Protein AF-Q69HN1-F1 (afdb_monomer)

Structure (mmCIF, N/CA/C/O backbone):
data_AF-Q69HN1-F1
#
_entry.id   AF-Q69HN1-F1
#
loop_
_atom_site.group_PDB
_atom_site.id
_atom_site.type_symbol
_atom_site.label_atom_id
_atom_site.label_alt_id
_atom_site.label_comp_id
_atom_site.label_asym_id
_atom_site.label_entity_id
_atom_site.label_seq_id
_atom_site.pdbx_PDB_ins_code
_atom_site.Cartn_x
_atom_site.Cartn_y
_atom_site.Cartn_z
_atom_site.occupancy
_atom_site.B_iso_or_equiv
_atom_site.auth_seq_id
_atom_site.auth_comp_id
_atom_site.auth_asym_id
_atom_site.auth_atom_id
_atom_site.pdbx_PDB_model_num
ATOM 1 N N . PRO A 1 1 ? 21.095 -11.579 4.981 1.00 52.50 1 PRO A N 1
ATOM 2 C CA . PRO A 1 1 ? 20.090 -11.473 3.895 1.00 52.50 1 PRO A CA 1
ATOM 3 C C . PRO A 1 1 ? 20.509 -12.310 2.676 1.00 52.50 1 PRO A C 1
ATOM 5 O O . PRO A 1 1 ? 21.642 -12.151 2.226 1.00 52.50 1 PRO A O 1
ATOM 8 N N . PRO A 1 2 ? 19.661 -13.222 2.168 1.00 49.06 2 PRO A N 1
ATOM 9 C CA . PRO A 1 2 ? 19.970 -13.913 0.920 1.00 49.06 2 PRO A CA 1
ATOM 10 C C . PRO A 1 2 ? 20.096 -12.879 -0.215 1.00 49.06 2 PRO A C 1
ATOM 12 O O . PRO A 1 2 ? 19.398 -11.859 -0.174 1.00 49.06 2 PRO A O 1
ATOM 15 N N . PRO A 1 3 ? 20.990 -13.086 -1.197 1.00 56.66 3 PRO A N 1
ATOM 16 C CA . PRO A 1 3 ? 21.122 -12.165 -2.315 1.00 56.66 3 PRO A CA 1
ATOM 17 C C . PRO A 1 3 ? 19.802 -12.136 -3.091 1.00 56.66 3 PRO A C 1
ATOM 19 O O . PRO A 1 3 ? 19.253 -13.180 -3.441 1.00 56.66 3 PRO A O 1
ATOM 22 N N . ALA A 1 4 ? 19.268 -10.934 -3.313 1.00 71.38 4 ALA A N 1
ATOM 23 C CA . ALA A 1 4 ? 18.076 -10.750 -4.127 1.00 71.38 4 ALA A CA 1
ATOM 24 C C . ALA A 1 4 ? 18.321 -11.333 -5.529 1.00 71.38 4 ALA A C 1
ATOM 26 O O . ALA A 1 4 ? 19.383 -11.119 -6.114 1.00 71.38 4 ALA A O 1
ATOM 27 N N . GLN A 1 5 ? 17.353 -12.085 -6.059 1.00 75.25 5 GLN A N 1
ATOM 28 C CA . GLN A 1 5 ? 17.421 -12.616 -7.418 1.00 75.25 5 GLN A CA 1
ATOM 29 C C . GLN A 1 5 ? 17.526 -11.452 -8.414 1.00 75.25 5 GLN A C 1
ATOM 31 O O . GLN A 1 5 ? 16.700 -10.540 -8.392 1.00 75.25 5 GLN A O 1
ATOM 36 N N . MET A 1 6 ? 18.542 -11.479 -9.278 1.00 81.94 6 MET A N 1
ATOM 37 C CA . MET A 1 6 ? 18.789 -10.444 -10.284 1.00 81.94 6 MET A CA 1
ATOM 38 C C . MET A 1 6 ? 18.488 -10.984 -11.677 1.00 81.94 6 MET A C 1
ATOM 40 O O . MET A 1 6 ? 18.857 -12.110 -12.005 1.00 81.94 6 MET A O 1
ATOM 44 N N . ILE A 1 7 ? 17.827 -10.171 -12.497 1.00 86.88 7 ILE A N 1
ATOM 45 C CA . ILE A 1 7 ? 17.487 -10.509 -13.879 1.00 86.88 7 ILE A CA 1
ATOM 46 C C . ILE A 1 7 ? 18.310 -9.617 -14.803 1.00 86.88 7 ILE A C 1
ATOM 48 O O . ILE A 1 7 ? 18.290 -8.396 -14.664 1.00 86.88 7 ILE A O 1
ATOM 52 N N . PHE A 1 8 ? 19.017 -10.228 -15.748 1.00 88.94 8 PHE A N 1
ATOM 53 C CA . PHE A 1 8 ? 19.802 -9.547 -16.774 1.00 88.94 8 PHE A CA 1
ATOM 54 C C . PHE A 1 8 ? 19.280 -9.942 -18.154 1.00 88.94 8 PHE A C 1
ATOM 56 O O . PHE A 1 8 ? 18.833 -11.070 -18.360 1.00 88.94 8 PHE A O 1
ATOM 63 N N . VAL A 1 9 ? 19.329 -9.005 -19.096 1.00 89.12 9 VAL A N 1
ATOM 64 C CA . VAL A 1 9 ? 19.029 -9.248 -20.508 1.00 89.12 9 VAL A CA 1
ATOM 65 C C . VAL A 1 9 ? 20.346 -9.320 -21.255 1.00 89.12 9 VAL A C 1
ATOM 67 O O . VAL A 1 9 ? 21.122 -8.368 -21.230 1.00 89.12 9 VAL A O 1
ATOM 70 N N . HIS A 1 10 ? 20.584 -10.440 -21.924 1.00 85.25 10 HIS A N 1
ATOM 71 C CA . HIS A 1 10 ? 21.767 -10.651 -22.745 1.00 85.25 10 HIS A CA 1
ATOM 72 C C . HIS A 1 10 ? 21.371 -10.622 -24.217 1.00 85.25 10 HIS A C 1
ATOM 74 O O . HIS A 1 10 ? 20.459 -11.336 -24.634 1.00 85.25 10 HIS A O 1
ATOM 80 N N . CYS A 1 11 ? 22.071 -9.812 -24.999 1.00 84.19 11 CYS A N 1
ATOM 81 C CA . CYS A 1 11 ? 21.908 -9.727 -26.441 1.00 84.19 11 CYS A CA 1
ATOM 82 C C . CYS A 1 11 ? 23.219 -10.124 -27.112 1.00 84.19 11 CYS A C 1
ATOM 84 O O . CYS A 1 11 ? 24.268 -9.563 -26.805 1.00 84.19 11 CYS A O 1
ATOM 86 N N . MET A 1 12 ? 23.148 -11.055 -28.060 1.00 81.88 12 MET A N 1
ATOM 87 C CA . MET A 1 12 ? 24.258 -11.332 -28.968 1.00 81.88 12 MET A CA 1
ATOM 88 C C . MET A 1 12 ? 24.228 -10.310 -30.100 1.00 81.88 12 MET A C 1
ATOM 90 O O . MET A 1 12 ? 23.224 -10.193 -30.806 1.00 81.88 12 MET A O 1
ATOM 94 N N . VAL A 1 13 ? 25.313 -9.562 -30.269 1.00 76.50 13 VAL A N 1
ATOM 95 C CA . VAL A 1 13 ? 25.453 -8.572 -31.338 1.00 76.50 13 VAL A CA 1
ATOM 96 C C . VAL A 1 13 ? 26.553 -8.986 -32.305 1.00 76.50 13 VAL A C 1
ATOM 98 O O . VAL A 1 13 ? 27.587 -9.517 -31.906 1.00 76.50 13 VAL A O 1
ATOM 101 N N . LYS A 1 14 ? 26.323 -8.726 -33.595 1.00 74.25 14 LYS A N 1
ATOM 102 C CA . LYS A 1 14 ? 27.364 -8.796 -34.624 1.00 74.25 14 LYS A CA 1
ATOM 103 C C . LYS A 1 14 ? 28.005 -7.423 -34.749 1.00 74.25 14 LYS A C 1
ATOM 105 O O . LYS A 1 14 ? 27.304 -6.449 -35.034 1.00 74.25 14 LYS A O 1
ATOM 110 N N . ILE A 1 15 ? 29.313 -7.346 -34.542 1.00 73.44 15 ILE A N 1
ATOM 111 C CA . ILE A 1 15 ? 30.069 -6.097 -34.640 1.00 73.44 15 ILE A CA 1
ATOM 112 C C . ILE A 1 15 ? 30.759 -6.057 -35.997 1.00 73.44 15 ILE A C 1
ATOM 114 O O . ILE A 1 15 ? 31.467 -6.986 -36.368 1.00 73.44 15 ILE A O 1
ATOM 118 N N . CYS A 1 16 ? 30.548 -4.973 -36.743 1.00 73.19 16 CYS A N 1
ATOM 119 C CA . CYS A 1 16 ? 31.272 -4.733 -37.985 1.00 73.19 16 CYS A CA 1
ATOM 120 C C . CYS A 1 16 ? 32.370 -3.702 -37.737 1.00 73.19 16 CYS A C 1
ATOM 122 O O . CYS A 1 16 ? 32.073 -2.544 -37.439 1.00 73.19 16 CYS A O 1
ATOM 124 N N . ASN A 1 17 ? 33.631 -4.119 -37.841 1.00 74.38 17 ASN A N 1
ATOM 125 C CA . ASN A 1 17 ? 34.776 -3.248 -37.612 1.00 74.38 17 ASN A CA 1
ATOM 126 C C . ASN A 1 17 ? 35.264 -2.624 -38.929 1.00 74.38 17 ASN A C 1
ATOM 128 O O . ASN A 1 17 ? 35.903 -3.285 -39.747 1.00 74.38 17 ASN A O 1
ATOM 132 N N . THR A 1 18 ? 34.999 -1.329 -39.114 1.00 75.88 18 THR A N 1
ATOM 133 C CA . THR A 1 18 ? 35.376 -0.577 -40.324 1.00 75.88 18 THR A CA 1
ATOM 134 C C . THR A 1 18 ? 36.876 -0.294 -40.436 1.00 75.88 18 THR A C 1
ATOM 136 O O . THR A 1 18 ? 37.324 0.213 -41.462 1.00 75.88 18 THR A O 1
ATOM 139 N N . LEU A 1 19 ? 37.655 -0.577 -39.388 1.00 77.44 19 LEU A N 1
ATOM 140 C CA . LEU A 1 19 ? 39.102 -0.352 -39.362 1.00 77.44 19 LEU A CA 1
ATOM 141 C C . LEU A 1 19 ? 39.892 -1.532 -39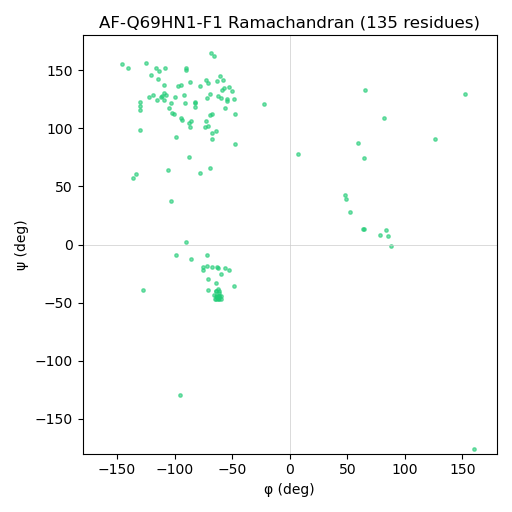.952 1.00 77.44 19 LEU A C 1
ATOM 143 O O . LEU A 1 19 ? 41.083 -1.392 -40.215 1.00 77.44 19 LEU A O 1
ATOM 147 N N . VAL A 1 20 ? 39.248 -2.685 -40.171 1.00 75.88 20 VAL A N 1
ATOM 148 C CA . VAL A 1 20 ? 39.891 -3.878 -40.742 1.00 75.88 20 VAL A CA 1
ATOM 149 C C . VAL A 1 20 ? 39.936 -3.763 -42.274 1.00 75.88 20 VAL A C 1
ATOM 151 O O . VAL A 1 20 ? 38.879 -3.612 -42.889 1.00 75.88 20 VAL A O 1
ATOM 154 N N . PRO A 1 21 ? 41.109 -3.835 -42.930 1.00 72.25 21 PRO A N 1
ATOM 155 C CA . PRO A 1 21 ? 41.201 -3.788 -44.391 1.00 72.25 21 PRO A CA 1
ATOM 156 C C . PRO A 1 21 ? 40.410 -4.930 -45.044 1.00 72.25 21 PRO A C 1
ATOM 158 O O . PRO A 1 21 ? 40.534 -6.079 -44.631 1.00 72.25 21 PRO A O 1
ATOM 161 N N . GLY A 1 22 ? 39.600 -4.622 -46.062 1.00 68.62 22 GLY A N 1
ATOM 162 C CA . GLY A 1 22 ? 38.731 -5.607 -46.725 1.00 68.62 22 GLY A CA 1
ATOM 163 C C . GLY A 1 22 ? 37.375 -5.835 -46.046 1.00 68.62 22 GLY A C 1
ATOM 164 O O . GLY A 1 22 ? 36.634 -6.721 -46.464 1.00 68.62 22 GLY A O 1
ATOM 165 N N . ASN A 1 23 ? 37.016 -5.044 -45.026 1.00 69.56 23 ASN A N 1
ATOM 166 C CA . ASN A 1 23 ? 35.678 -5.113 -44.445 1.00 69.56 23 ASN A CA 1
ATOM 167 C C . ASN A 1 23 ? 34.601 -4.710 -45.469 1.00 69.56 23 ASN A C 1
ATOM 169 O O . ASN A 1 23 ? 34.767 -3.763 -46.234 1.00 69.56 23 ASN A O 1
ATOM 173 N N . ASN A 1 24 ? 33.472 -5.415 -45.445 1.00 69.88 24 ASN A N 1
ATOM 174 C CA . ASN A 1 24 ? 32.289 -5.082 -46.239 1.00 69.88 24 ASN A CA 1
ATOM 175 C C . ASN A 1 24 ? 31.213 -4.424 -45.358 1.00 69.88 24 ASN A C 1
ATOM 177 O O . ASN A 1 24 ? 30.020 -4.713 -45.466 1.00 69.88 24 ASN A O 1
ATOM 181 N N . CYS A 1 25 ? 31.640 -3.592 -44.403 1.00 71.56 25 CYS A N 1
ATOM 182 C CA . CYS A 1 25 ? 30.723 -2.942 -43.481 1.00 71.56 25 CYS A CA 1
ATOM 183 C C . CYS A 1 25 ? 29.855 -1.932 -44.232 1.00 71.56 25 CYS A C 1
ATOM 185 O O . CYS A 1 25 ? 30.323 -0.884 -44.674 1.00 71.56 25 CYS A O 1
ATOM 187 N N . THR A 1 26 ? 28.556 -2.206 -44.336 1.00 68.88 26 THR A N 1
ATOM 188 C CA . THR A 1 26 ? 27.606 -1.232 -44.871 1.00 68.88 26 THR A CA 1
ATOM 189 C C . THR A 1 26 ? 27.396 -0.131 -43.827 1.00 68.88 26 THR A C 1
ATOM 191 O O . THR A 1 26 ? 26.725 -0.353 -42.818 1.00 68.88 26 THR A O 1
ATOM 194 N N . THR A 1 27 ? 27.957 1.060 -44.056 1.00 58.41 27 THR A N 1
ATOM 195 C CA . THR A 1 27 ? 27.870 2.238 -43.159 1.00 58.41 27 THR A CA 1
ATOM 196 C C . THR A 1 27 ? 26.434 2.663 -42.846 1.00 58.41 27 THR A C 1
ATOM 198 O O . THR A 1 27 ? 26.162 3.279 -41.818 1.00 58.41 27 THR A O 1
ATOM 201 N N . ASN A 1 28 ? 25.487 2.255 -43.688 1.00 52.66 28 ASN A N 1
ATOM 202 C CA . ASN A 1 28 ? 24.065 2.397 -43.447 1.00 52.66 28 ASN A CA 1
ATOM 203 C C . ASN A 1 28 ? 23.536 1.194 -42.669 1.00 52.66 28 ASN A C 1
ATOM 205 O O . ASN A 1 28 ? 22.796 0.357 -43.188 1.00 52.66 28 ASN A O 1
ATOM 209 N N . ALA A 1 29 ? 23.836 1.155 -41.373 1.00 52.06 29 ALA A N 1
ATOM 210 C CA . ALA A 1 29 ? 22.992 0.442 -40.432 1.00 52.06 29 ALA A CA 1
ATOM 211 C C . ALA A 1 29 ? 21.661 1.209 -40.304 1.00 52.06 29 ALA A C 1
ATOM 213 O O . ALA A 1 29 ? 21.311 1.710 -39.238 1.00 52.06 29 ALA A O 1
ATOM 214 N N . THR A 1 30 ? 20.864 1.279 -41.373 1.00 44.62 30 THR A N 1
ATOM 215 C CA . THR A 1 30 ? 19.510 1.836 -41.340 1.00 44.62 30 THR A CA 1
ATOM 216 C C . THR A 1 30 ? 18.681 0.893 -40.504 1.00 44.62 30 THR A C 1
ATOM 218 O O . THR A 1 30 ? 18.313 -0.176 -40.989 1.00 44.62 30 THR A O 1
ATOM 221 N N . ALA A 1 31 ? 18.514 1.182 -39.201 1.00 50.56 31 ALA A N 1
ATOM 222 C CA . ALA A 1 31 ? 17.604 0.424 -38.340 1.00 50.56 31 ALA A CA 1
ATOM 223 C C . ALA A 1 31 ? 16.327 0.354 -39.140 1.00 50.56 31 ALA A C 1
ATOM 225 O O . ALA A 1 31 ? 15.913 1.380 -39.699 1.00 50.56 31 ALA A O 1
ATOM 226 N N . PRO A 1 32 ? 15.824 -0.854 -39.373 1.00 45.69 32 PRO A N 1
ATOM 227 C CA . PRO A 1 32 ? 14.791 -0.920 -40.355 1.00 45.69 32 PRO A CA 1
ATOM 228 C C . PRO A 1 32 ? 13.652 -0.034 -39.955 1.00 45.69 32 PRO A C 1
ATOM 230 O O . PRO A 1 32 ? 13.286 0.042 -38.800 1.00 45.69 32 PRO A O 1
ATOM 233 N N . SER A 1 33 ? 13.097 0.605 -40.948 1.00 52.81 33 SER A N 1
ATOM 234 C CA . SER A 1 33 ? 11.967 1.490 -40.875 1.00 52.81 33 SER A CA 1
ATOM 235 C C . SER A 1 33 ? 11.025 0.987 -41.968 1.00 52.81 33 SER A C 1
ATOM 237 O O . SER A 1 33 ? 11.367 1.181 -43.115 1.00 52.81 33 SER A O 1
ATOM 239 N N . GLY A 1 34 ? 9.963 0.192 -41.770 1.00 53.69 34 GLY A N 1
ATOM 240 C CA . GLY A 1 34 ? 8.769 0.518 -40.971 1.00 53.69 34 GLY A CA 1
ATOM 241 C C . GLY A 1 34 ? 8.243 -0.531 -39.969 1.00 53.69 34 GLY A C 1
ATOM 242 O O . GLY A 1 34 ? 7.131 -1.011 -40.094 1.00 53.69 34 GLY A O 1
ATOM 243 N N . ARG A 1 35 ? 9.000 -0.949 -38.976 1.00 55.16 35 ARG A N 1
ATOM 244 C CA . ARG A 1 35 ? 10.429 -0.774 -38.878 1.00 55.16 35 ARG A CA 1
ATOM 245 C C . ARG A 1 35 ? 11.047 -2.168 -39.164 1.00 55.16 35 ARG A C 1
ATOM 247 O O . ARG A 1 35 ? 11.581 -2.815 -38.293 1.00 55.16 35 ARG A O 1
ATOM 254 N N . LYS A 1 36 ? 10.862 -2.690 -40.402 1.00 53.50 36 LYS A N 1
ATOM 255 C CA . LYS A 1 36 ? 11.163 -4.074 -40.910 1.00 53.50 36 LYS A CA 1
ATOM 256 C C . LYS A 1 36 ? 12.622 -4.315 -41.410 1.00 53.50 36 LYS A C 1
ATOM 258 O O . LYS A 1 36 ? 12.939 -3.742 -42.453 1.00 53.50 36 LYS A O 1
ATOM 263 N N . ARG A 1 37 ? 13.566 -5.033 -40.744 1.00 56.69 37 ARG A N 1
ATOM 264 C CA . ARG A 1 37 ? 14.957 -5.225 -41.308 1.00 56.69 37 ARG A CA 1
ATOM 265 C C . ARG A 1 37 ? 15.000 -6.576 -41.953 1.00 56.69 37 ARG A C 1
ATOM 267 O O . ARG A 1 37 ? 15.320 -7.541 -41.286 1.00 56.69 37 ARG A O 1
ATOM 274 N N . ARG A 1 38 ? 14.699 -6.543 -43.253 1.00 50.91 38 ARG A N 1
ATOM 275 C CA . ARG A 1 38 ? 15.072 -7.504 -44.293 1.00 50.91 38 ARG A CA 1
ATOM 276 C C . ARG A 1 38 ? 15.755 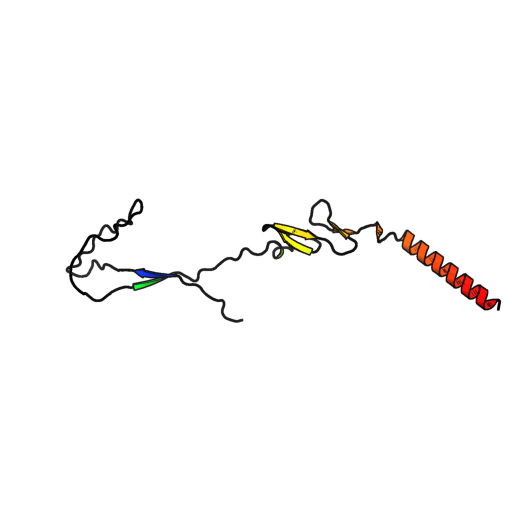-8.752 -43.737 1.00 50.91 38 ARG A C 1
ATOM 278 O O . ARG A 1 38 ? 16.970 -8.908 -43.801 1.00 50.91 38 ARG A O 1
ATOM 285 N N . ASP A 1 39 ? 14.921 -9.616 -43.203 1.00 46.78 39 ASP A N 1
ATOM 286 C CA . ASP A 1 39 ? 15.213 -10.982 -42.863 1.00 46.78 39 ASP A CA 1
ATOM 287 C C . ASP A 1 39 ? 15.520 -11.668 -44.205 1.00 46.78 39 ASP A C 1
ATOM 289 O O . ASP A 1 39 ? 14.633 -11.967 -45.000 1.00 46.78 39 ASP A O 1
ATOM 293 N N . VAL A 1 40 ? 16.820 -11.770 -44.481 1.00 49.03 40 VAL A N 1
ATOM 294 C CA . VAL A 1 40 ? 17.485 -12.828 -45.248 1.00 49.03 40 VAL A CA 1
ATOM 295 C C . VAL A 1 40 ? 17.022 -13.022 -46.702 1.00 49.03 40 VAL A C 1
ATOM 297 O O . VAL A 1 40 ? 16.234 -13.905 -47.023 1.00 49.03 40 VAL A O 1
ATOM 300 N N . ILE A 1 41 ? 17.649 -12.269 -47.613 1.00 49.03 41 ILE A N 1
ATOM 301 C CA . ILE A 1 41 ? 18.072 -12.813 -48.914 1.00 49.03 41 ILE A CA 1
ATOM 302 C C . ILE A 1 41 ? 19.544 -12.429 -49.096 1.00 49.03 41 ILE A C 1
ATOM 304 O O . ILE A 1 41 ? 19.877 -11.245 -49.086 1.00 49.03 41 ILE A O 1
ATOM 308 N N . GLY A 1 42 ? 20.393 -13.447 -49.224 1.00 42.22 42 GLY A N 1
ATOM 309 C CA . GLY A 1 42 ? 21.855 -13.379 -49.271 1.00 42.22 42 GLY A CA 1
ATOM 310 C C . GLY A 1 42 ? 22.403 -14.316 -48.190 1.00 42.22 42 GLY A C 1
ATOM 311 O O . GLY A 1 42 ? 22.463 -13.933 -47.0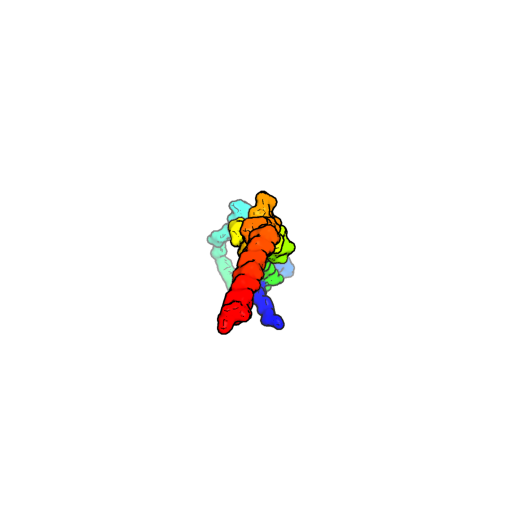32 1.00 42.22 42 GLY A O 1
ATOM 312 N N . GLY A 1 43 ? 22.684 -15.593 -48.441 1.00 45.31 43 GLY A N 1
ATOM 313 C CA . GLY A 1 43 ? 23.144 -16.139 -49.709 1.00 45.31 43 GLY A CA 1
ATOM 314 C C . GLY A 1 43 ? 24.519 -15.565 -50.028 1.00 45.31 43 GLY A C 1
ATOM 315 O O . GLY A 1 43 ? 24.591 -14.635 -50.819 1.00 45.31 43 GLY A O 1
ATOM 316 N N . ASP A 1 44 ? 25.551 -16.046 -49.336 1.00 42.62 44 ASP A N 1
ATOM 317 C CA . ASP A 1 44 ? 26.745 -16.661 -49.933 1.00 42.62 44 ASP A CA 1
ATOM 318 C C . ASP A 1 44 ? 27.992 -16.498 -49.042 1.00 42.62 44 ASP A C 1
ATOM 320 O O . ASP A 1 44 ? 28.331 -15.400 -48.613 1.00 42.62 44 ASP A O 1
ATOM 324 N N . SER A 1 45 ? 28.630 -17.648 -48.833 1.00 48.38 45 SER A N 1
ATOM 325 C CA . SER A 1 45 ? 30.048 -17.893 -48.582 1.00 48.38 45 SER A CA 1
ATOM 326 C C . SER A 1 45 ? 30.762 -17.390 -47.318 1.00 48.38 45 SER A C 1
ATOM 328 O O . SER A 1 45 ? 30.754 -16.228 -46.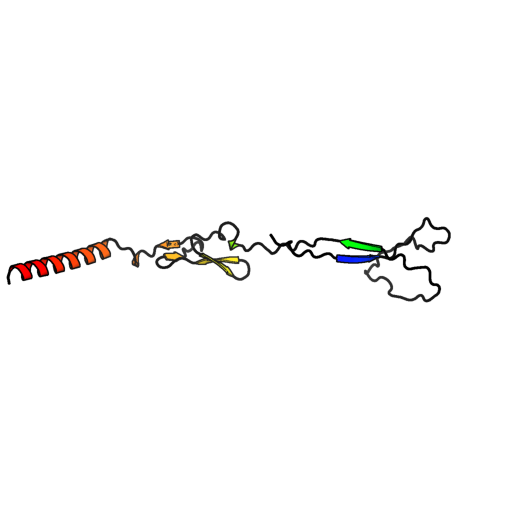926 1.00 48.38 45 SER A O 1
ATOM 330 N N . ASP A 1 46 ? 31.489 -18.371 -46.787 1.00 39.72 46 ASP A N 1
ATOM 331 C CA . ASP A 1 46 ? 32.750 -18.298 -46.067 1.00 39.72 46 ASP A CA 1
ATOM 332 C C . ASP A 1 46 ? 32.749 -17.943 -44.576 1.00 39.72 46 ASP A C 1
ATOM 334 O O . ASP A 1 46 ? 32.537 -16.827 -44.109 1.00 39.72 46 ASP A O 1
ATOM 338 N N . VAL A 1 47 ? 33.067 -18.999 -43.830 1.00 51.25 47 VAL A N 1
ATOM 339 C CA . VAL A 1 47 ? 33.523 -19.029 -42.449 1.00 51.25 47 VAL A CA 1
ATOM 340 C C . VAL A 1 47 ? 34.636 -17.996 -42.243 1.00 51.25 47 VAL A C 1
ATOM 342 O O . VAL A 1 47 ? 35.755 -18.187 -42.711 1.00 51.25 47 VAL A O 1
ATOM 345 N N . ILE A 1 48 ? 34.353 -16.952 -41.463 1.00 46.31 48 ILE A N 1
ATOM 346 C CA . ILE A 1 48 ? 35.352 -16.283 -40.627 1.00 46.31 48 ILE A CA 1
ATOM 347 C C . ILE A 1 48 ? 34.740 -16.174 -39.232 1.00 46.31 48 ILE A C 1
ATOM 349 O O . ILE A 1 48 ? 33.693 -15.564 -39.039 1.00 46.31 48 ILE A O 1
ATOM 353 N N . GLU A 1 49 ? 35.395 -16.863 -38.308 1.00 45.72 49 GLU A N 1
ATOM 354 C CA . GLU A 1 49 ? 35.125 -17.034 -36.884 1.00 45.72 49 GLU A CA 1
ATOM 355 C C . GLU A 1 49 ? 34.257 -15.945 -36.223 1.00 45.72 49 GLU A C 1
ATOM 357 O O . GLU A 1 49 ? 34.568 -14.754 -36.204 1.00 45.72 49 GLU A O 1
ATOM 362 N N . ASP A 1 50 ? 33.144 -16.421 -35.673 1.00 48.56 50 ASP A N 1
ATOM 363 C CA . ASP A 1 50 ? 32.067 -15.725 -34.982 1.00 48.56 50 ASP A CA 1
ATOM 364 C C . ASP A 1 50 ? 32.533 -14.709 -33.915 1.00 48.56 50 ASP A C 1
ATOM 366 O O . ASP A 1 50 ? 32.546 -15.000 -32.720 1.00 48.56 50 ASP A O 1
ATOM 370 N N . GLN A 1 51 ? 32.810 -13.460 -34.307 1.00 57.66 51 GLN A N 1
ATOM 371 C CA . GLN A 1 51 ? 32.937 -12.336 -33.365 1.00 57.66 51 GLN A CA 1
ATOM 372 C C . GLN A 1 51 ? 31.552 -11.840 -32.916 1.00 57.66 51 GLN A C 1
ATOM 374 O O . GLN A 1 51 ? 31.142 -10.708 -33.182 1.00 57.66 51 GLN A O 1
ATOM 379 N N . HIS A 1 52 ? 30.787 -12.718 -32.269 1.00 62.97 52 HIS A N 1
ATOM 380 C CA . HIS A 1 52 ? 29.571 -12.328 -31.566 1.00 62.97 52 HIS A CA 1
ATOM 381 C C . HIS A 1 52 ? 29.952 -11.804 -30.181 1.00 62.97 52 HIS A C 1
ATOM 383 O O . HIS A 1 52 ? 30.498 -12.544 -29.364 1.00 62.97 52 HIS A O 1
ATOM 389 N N . GLU A 1 53 ? 29.645 -10.539 -29.899 1.00 67.62 53 GLU A N 1
ATOM 390 C CA . GLU A 1 53 ? 29.817 -9.978 -28.559 1.00 67.62 53 GLU A CA 1
ATOM 391 C C . GLU A 1 53 ? 28.498 -10.080 -27.788 1.00 67.62 53 GLU A C 1
ATOM 393 O O . GLU A 1 53 ? 27.416 -9.842 -28.335 1.00 67.62 53 GLU A O 1
ATOM 398 N N . VAL A 1 54 ? 28.567 -10.464 -26.513 1.00 77.56 54 VAL A N 1
ATOM 399 C CA . VAL A 1 54 ? 27.393 -10.517 -25.637 1.00 77.56 54 VAL A CA 1
ATOM 400 C C . VAL A 1 54 ? 27.309 -9.214 -24.858 1.00 77.56 54 VAL A C 1
ATOM 402 O O . VAL A 1 54 ? 28.073 -8.980 -23.924 1.00 77.56 54 VAL A O 1
ATOM 405 N N . VAL A 1 55 ? 26.332 -8.381 -25.202 1.00 84.31 55 VAL A N 1
ATOM 406 C CA . VAL A 1 55 ? 26.025 -7.164 -24.449 1.00 84.31 55 VAL A CA 1
ATOM 407 C C . VAL A 1 55 ? 24.969 -7.491 -23.403 1.00 84.31 55 VAL A C 1
ATOM 409 O O . VAL A 1 55 ? 23.922 -8.060 -23.711 1.00 84.31 55 VAL A O 1
ATOM 412 N N . SER A 1 56 ? 25.243 -7.121 -22.156 1.00 89.69 56 SER A N 1
ATOM 413 C CA . SER A 1 56 ? 24.364 -7.394 -21.019 1.00 89.69 56 SER A CA 1
ATOM 414 C C . SER A 1 56 ? 23.756 -6.094 -20.503 1.00 89.69 56 SER A C 1
ATOM 416 O O . SER A 1 56 ? 24.474 -5.139 -20.226 1.00 89.69 56 SER A O 1
ATOM 418 N N . SER A 1 57 ? 22.435 -6.054 -20.363 1.00 89.00 57 SER A N 1
ATOM 419 C CA . SER A 1 57 ? 21.690 -4.946 -19.761 1.00 89.00 57 SER A CA 1
ATOM 420 C C . SER A 1 57 ? 21.003 -5.423 -18.486 1.00 89.00 57 SER A C 1
ATOM 422 O O . SER A 1 57 ? 20.236 -6.385 -18.507 1.00 89.00 57 SER A O 1
ATOM 424 N N . GLY A 1 58 ? 21.264 -4.761 -17.362 1.00 84.62 58 GLY A N 1
ATOM 425 C CA . GLY A 1 58 ? 20.649 -5.093 -16.080 1.00 84.62 58 GLY A CA 1
ATOM 426 C C . GLY A 1 58 ? 21.426 -4.546 -14.877 1.00 84.62 58 GLY A C 1
ATOM 427 O O . GLY A 1 58 ? 22.422 -3.848 -15.068 1.00 84.62 58 GLY A O 1
ATOM 428 N N . PRO A 1 59 ? 20.985 -4.869 -13.646 1.00 87.56 59 PRO A N 1
ATOM 429 C CA . PRO A 1 59 ? 19.833 -5.720 -13.341 1.00 87.56 59 PRO A CA 1
ATOM 430 C C . PRO A 1 59 ? 18.497 -5.018 -13.631 1.00 87.56 59 PRO A C 1
ATOM 432 O O . PRO A 1 59 ? 18.334 -3.828 -13.365 1.00 87.56 59 PRO A O 1
ATOM 435 N N . ILE A 1 60 ? 17.519 -5.756 -14.158 1.00 81.06 60 ILE A N 1
ATOM 436 C CA . ILE A 1 60 ? 16.139 -5.276 -14.249 1.00 81.06 60 ILE A CA 1
ATOM 437 C C . ILE A 1 60 ? 15.577 -5.212 -12.834 1.00 81.06 60 ILE A C 1
ATOM 439 O O . ILE A 1 60 ? 15.340 -6.236 -12.189 1.00 81.06 60 ILE A O 1
ATOM 443 N N . ILE A 1 61 ? 15.346 -3.991 -12.363 1.00 80.50 61 ILE A N 1
ATOM 444 C CA . ILE A 1 61 ? 14.691 -3.745 -11.086 1.00 80.50 61 ILE A CA 1
ATOM 445 C C . ILE A 1 61 ? 13.186 -3.720 -11.337 1.00 80.50 61 ILE A C 1
ATOM 447 O O . ILE A 1 61 ? 12.636 -2.751 -11.860 1.00 80.50 61 ILE A O 1
ATOM 451 N N . PHE A 1 62 ? 12.502 -4.795 -10.950 1.00 73.94 62 PHE A N 1
ATOM 452 C CA . PHE A 1 62 ? 11.048 -4.776 -10.866 1.00 73.94 62 PHE A CA 1
ATOM 453 C C . PHE A 1 62 ? 10.658 -3.949 -9.646 1.00 73.94 62 PHE A C 1
ATOM 455 O O . PHE A 1 62 ? 10.702 -4.430 -8.513 1.00 73.94 62 PHE A O 1
ATOM 462 N N . HIS A 1 63 ? 10.250 -2.701 -9.863 1.00 72.12 63 HIS A N 1
ATOM 463 C CA . HIS A 1 63 ? 9.490 -1.987 -8.848 1.00 72.12 63 HIS A CA 1
ATOM 464 C C . HIS A 1 63 ? 8.129 -2.670 -8.727 1.00 72.12 63 HIS A C 1
ATOM 466 O O . HIS A 1 63 ? 7.183 -2.345 -9.444 1.00 72.12 63 HIS A O 1
ATOM 472 N N . GLN A 1 64 ? 8.027 -3.656 -7.831 1.00 68.88 64 GLN A N 1
ATOM 473 C CA . GLN A 1 64 ? 6.722 -4.080 -7.348 1.00 68.88 64 GLN A CA 1
ATOM 474 C C . GLN A 1 64 ? 6.031 -2.822 -6.816 1.00 68.88 64 GLN A C 1
ATOM 476 O O . GLN A 1 64 ? 6.617 -2.142 -5.967 1.00 68.88 64 GLN A O 1
ATOM 481 N N . PRO A 1 65 ? 4.832 -2.474 -7.318 1.00 73.25 65 PRO A N 1
ATOM 482 C CA . PRO A 1 65 ? 4.114 -1.328 -6.799 1.00 73.25 65 PRO A CA 1
ATOM 483 C C . PRO A 1 65 ? 3.941 -1.553 -5.302 1.00 73.25 65 PRO A C 1
ATOM 485 O O . PRO A 1 65 ? 3.362 -2.554 -4.871 1.00 73.25 65 PRO A O 1
ATOM 488 N N . VAL A 1 66 ? 4.537 -0.658 -4.514 1.00 82.50 66 VAL A N 1
ATOM 489 C CA . VAL A 1 66 ? 4.444 -0.703 -3.060 1.00 82.50 66 VAL A CA 1
ATOM 490 C C . VAL A 1 66 ? 2.957 -0.730 -2.725 1.00 82.50 66 VAL A C 1
ATOM 492 O O . VAL A 1 66 ? 2.202 0.108 -3.215 1.00 82.50 66 VAL A O 1
ATOM 495 N N . SER A 1 67 ? 2.529 -1.736 -1.955 1.00 89.44 67 SER A N 1
ATOM 496 C CA . SER A 1 67 ? 1.129 -1.845 -1.536 1.00 89.44 67 SER A CA 1
ATOM 497 C C . SER A 1 67 ? 0.680 -0.500 -0.955 1.00 89.44 67 SER A C 1
ATOM 499 O O . SER A 1 67 ? 1.403 0.043 -0.117 1.00 89.44 67 SER A O 1
ATOM 501 N N . PRO A 1 68 ? -0.481 0.046 -1.353 1.00 92.38 68 PRO A N 1
ATOM 502 C CA . PRO A 1 68 ? -0.932 1.343 -0.858 1.00 92.38 68 PRO A CA 1
ATOM 503 C C . PRO A 1 68 ? -1.101 1.356 0.669 1.00 92.38 68 PRO A C 1
ATOM 505 O O . PRO A 1 68 ? -0.897 2.391 1.288 1.00 92.38 68 PRO A O 1
ATOM 508 N N . CYS A 1 69 ? -1.352 0.200 1.297 1.00 96.06 69 CYS A N 1
ATOM 509 C CA . CYS A 1 69 ? -1.381 0.076 2.756 1.00 96.06 69 CYS A CA 1
ATOM 510 C C . CYS A 1 69 ? 0.006 0.175 3.421 1.00 96.06 69 CYS A C 1
ATOM 512 O O . CYS A 1 69 ? 0.089 0.418 4.618 1.00 96.06 69 CYS A O 1
ATOM 514 N N . LYS A 1 70 ? 1.117 -0.007 2.692 1.00 94.12 70 LYS A N 1
ATOM 515 C CA . LYS A 1 70 ? 2.472 0.133 3.264 1.00 94.12 70 LYS A CA 1
ATOM 516 C C . LYS A 1 70 ? 2.877 1.589 3.480 1.00 94.12 70 LYS A C 1
ATOM 518 O O . LYS A 1 70 ? 3.798 1.846 4.247 1.00 94.12 70 LYS A O 1
ATOM 523 N N . VAL A 1 71 ? 2.217 2.529 2.808 1.00 93.12 71 VAL A N 1
ATOM 524 C CA . VAL A 1 71 ? 2.471 3.961 2.970 1.00 93.12 71 VAL A CA 1
ATOM 525 C C . VAL A 1 71 ? 1.385 4.524 3.874 1.00 93.12 71 VAL A C 1
ATOM 527 O O . VAL A 1 71 ? 0.219 4.541 3.495 1.00 93.12 71 VAL A O 1
ATOM 530 N N . ASN A 1 72 ? 1.763 4.950 5.081 1.00 95.31 72 ASN A N 1
ATOM 531 C CA . ASN A 1 72 ? 0.854 5.541 6.071 1.00 95.31 72 ASN A CA 1
ATOM 532 C C . ASN A 1 72 ? -0.440 4.728 6.316 1.00 95.31 72 ASN A C 1
ATOM 534 O O . ASN A 1 72 ? -1.523 5.298 6.390 1.00 95.31 72 ASN A O 1
ATOM 538 N N . ASN A 1 73 ? -0.352 3.390 6.351 1.00 95.44 73 ASN A N 1
ATOM 539 C CA . ASN A 1 73 ? -1.508 2.488 6.483 1.00 95.44 73 ASN A CA 1
ATOM 540 C C . ASN A 1 73 ? -2.634 2.746 5.454 1.00 95.44 73 ASN A C 1
ATOM 542 O O . ASN A 1 73 ? -3.809 2.543 5.745 1.00 95.44 73 ASN A O 1
ATOM 546 N N . GLY A 1 74 ? -2.308 3.274 4.268 1.00 95.19 74 GLY A N 1
ATOM 547 C CA . GLY A 1 74 ? -3.304 3.685 3.274 1.00 95.19 74 GLY A CA 1
ATOM 548 C C . GLY A 1 74 ? -4.214 4.835 3.723 1.00 95.19 74 GLY A C 1
ATOM 549 O O . GLY A 1 74 ? -5.222 5.075 3.069 1.00 95.19 74 GLY A O 1
ATOM 550 N N . GLY A 1 75 ? -3.873 5.525 4.817 1.00 96.19 75 GLY A N 1
ATOM 551 C CA . GLY A 1 75 ? -4.689 6.547 5.475 1.00 96.19 75 GLY A CA 1
ATOM 552 C C . GLY A 1 75 ? -5.669 6.006 6.520 1.00 96.19 75 GLY A C 1
ATOM 553 O O . GLY A 1 75 ? -6.381 6.797 7.124 1.00 96.19 75 GLY A O 1
ATOM 554 N N . CYS A 1 76 ? -5.731 4.690 6.745 1.00 97.62 76 CYS A N 1
ATOM 555 C CA . CYS A 1 76 ? -6.715 4.082 7.638 1.00 97.62 76 CYS A CA 1
ATOM 556 C C . CYS A 1 76 ? -6.351 4.252 9.120 1.00 97.62 76 CYS A C 1
ATOM 558 O O . CYS A 1 76 ? -5.218 3.966 9.518 1.00 97.62 76 CYS A O 1
ATOM 560 N N . GLN A 1 77 ? -7.334 4.603 9.953 1.00 96.81 77 GLN A N 1
ATOM 561 C CA . GLN A 1 77 ? -7.215 4.563 11.416 1.00 96.81 77 GLN A CA 1
ATOM 562 C C . GLN A 1 77 ? -7.193 3.121 11.946 1.00 96.81 77 GLN A C 1
ATOM 564 O O . GLN A 1 77 ? -6.460 2.815 12.882 1.00 96.81 77 GLN A O 1
ATOM 569 N N . GLY A 1 78 ? -8.002 2.240 11.349 1.00 95.31 78 GLY A N 1
ATOM 570 C CA . GLY A 1 78 ? -8.085 0.823 11.700 1.00 95.31 78 GLY A CA 1
ATOM 571 C C . GLY A 1 78 ? -7.212 -0.069 10.812 1.00 95.31 78 GLY A C 1
ATOM 572 O O . GLY A 1 78 ? -6.022 0.168 10.599 1.00 95.31 78 GLY A O 1
ATOM 573 N N . TYR A 1 79 ? -7.816 -1.120 10.268 1.00 97.19 79 TYR A N 1
ATOM 574 C CA . TYR A 1 79 ? -7.157 -2.060 9.367 1.00 97.19 79 TYR A CA 1
ATOM 575 C C . TYR A 1 79 ? -7.215 -1.578 7.916 1.00 97.19 79 TYR A C 1
ATOM 577 O O . TYR A 1 79 ? -8.259 -1.118 7.454 1.00 97.19 79 TYR A O 1
ATOM 585 N N . CYS A 1 80 ? -6.117 -1.756 7.176 1.00 97.94 80 CYS A N 1
ATOM 586 C CA . CYS A 1 80 ? -6.038 -1.473 5.744 1.00 97.94 80 CYS A CA 1
ATOM 587 C C . CYS A 1 80 ? -5.944 -2.764 4.930 1.00 97.94 80 CYS A C 1
ATOM 589 O O . CYS A 1 80 ? -5.089 -3.618 5.176 1.00 97.94 80 CYS A O 1
ATOM 591 N N . THR A 1 81 ? -6.788 -2.878 3.910 1.00 96.75 81 THR A N 1
ATOM 592 C CA . THR A 1 81 ? -6.754 -3.956 2.917 1.00 96.75 81 THR A CA 1
ATOM 593 C C . THR A 1 81 ? -6.655 -3.373 1.512 1.00 96.75 81 THR A C 1
ATOM 595 O O . THR A 1 81 ? -7.011 -2.220 1.286 1.00 96.75 81 THR A O 1
ATOM 598 N N . VAL A 1 82 ? -6.133 -4.135 0.549 1.00 95.81 82 VAL A N 1
ATOM 599 C CA . VAL A 1 82 ? -6.003 -3.660 -0.837 1.00 95.81 82 VAL A CA 1
ATOM 600 C C . VAL A 1 82 ? -7.071 -4.309 -1.703 1.00 95.81 82 VAL A C 1
ATOM 602 O O . VAL A 1 82 ? -7.048 -5.521 -1.906 1.00 95.81 82 VAL A O 1
ATOM 605 N N . VAL A 1 83 ? -7.957 -3.497 -2.279 1.00 94.56 83 VAL A N 1
ATOM 606 C CA . VAL A 1 83 ? -8.989 -3.932 -3.230 1.00 94.56 83 VAL A CA 1
ATOM 607 C C . VAL A 1 83 ? -8.798 -3.164 -4.530 1.00 94.56 83 VAL A C 1
ATOM 609 O O . VAL A 1 83 ? -8.698 -1.941 -4.524 1.00 94.56 83 VAL A O 1
ATOM 612 N N . ALA A 1 84 ? -8.694 -3.869 -5.661 1.00 91.69 84 ALA A N 1
ATOM 613 C CA . ALA A 1 84 ? -8.502 -3.256 -6.983 1.00 91.69 84 ALA A CA 1
ATOM 614 C C . ALA A 1 84 ? -7.377 -2.188 -7.026 1.00 91.69 84 ALA A C 1
ATOM 616 O O . ALA A 1 84 ? -7.528 -1.125 -7.625 1.00 91.69 84 ALA A O 1
ATOM 617 N N . ARG A 1 85 ? -6.234 -2.478 -6.381 1.00 89.62 85 ARG A N 1
ATOM 618 C CA . ARG A 1 85 ? -5.064 -1.581 -6.229 1.00 89.62 85 ARG A CA 1
ATOM 619 C C . ARG A 1 85 ? -5.305 -0.302 -5.408 1.00 89.62 85 ARG A C 1
ATOM 621 O O . ARG A 1 85 ? -4.455 0.584 -5.427 1.00 89.62 85 ARG A O 1
ATOM 628 N N . ARG A 1 86 ? -6.410 -0.200 -4.670 1.00 91.88 86 ARG A N 1
ATOM 629 C CA . ARG A 1 86 ? -6.712 0.913 -3.757 1.00 91.88 86 ARG A CA 1
ATOM 630 C C . ARG A 1 86 ? -6.721 0.437 -2.301 1.00 91.88 86 ARG A C 1
ATOM 632 O O . ARG A 1 86 ? -7.047 -0.728 -2.069 1.00 91.88 86 ARG A O 1
ATOM 639 N N . PRO A 1 87 ? -6.351 1.297 -1.336 1.00 95.44 87 PRO A N 1
ATOM 640 C CA . PRO A 1 87 ? -6.543 0.993 0.075 1.00 95.44 87 PRO A CA 1
ATOM 641 C C . PRO A 1 87 ? -8.039 1.050 0.415 1.00 95.44 87 PRO A C 1
ATOM 643 O O . PRO A 1 87 ? -8.757 1.926 -0.062 1.00 95.44 87 PRO A O 1
ATOM 646 N N . VAL A 1 88 ? -8.500 0.099 1.218 1.00 97.06 88 VAL A N 1
ATOM 647 C CA . VAL A 1 88 ? -9.853 0.020 1.771 1.00 97.06 88 VAL A CA 1
ATOM 648 C C . VAL A 1 88 ? -9.728 -0.207 3.270 1.00 97.06 88 VAL A C 1
ATOM 650 O O . VAL A 1 88 ? -9.090 -1.173 3.705 1.00 97.06 88 VAL A O 1
ATOM 653 N N . CYS A 1 89 ? -10.325 0.695 4.044 1.00 97.94 89 CYS A N 1
ATOM 654 C CA . CYS A 1 89 ? -10.247 0.691 5.496 1.00 97.94 89 CYS A CA 1
ATOM 655 C C . CYS A 1 89 ? -11.379 -0.126 6.126 1.00 97.94 89 CYS A C 1
ATOM 657 O O . CYS A 1 89 ? -12.480 -0.225 5.587 1.00 97.94 89 CYS A O 1
ATOM 659 N N . SER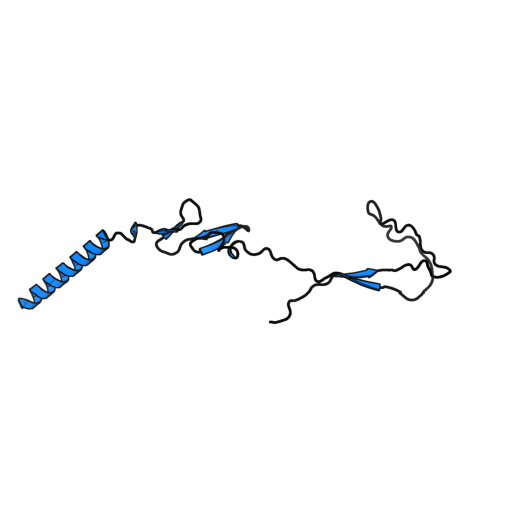 A 1 90 ? -11.103 -0.707 7.289 1.00 96.88 90 SER A N 1
ATOM 660 C CA . SER A 1 90 ? -12.090 -1.377 8.139 1.00 96.88 90 SER A CA 1
ATOM 661 C C . SER A 1 90 ? -11.740 -1.170 9.611 1.00 96.88 90 SER A C 1
ATOM 663 O O . SER A 1 90 ? -10.581 -0.919 9.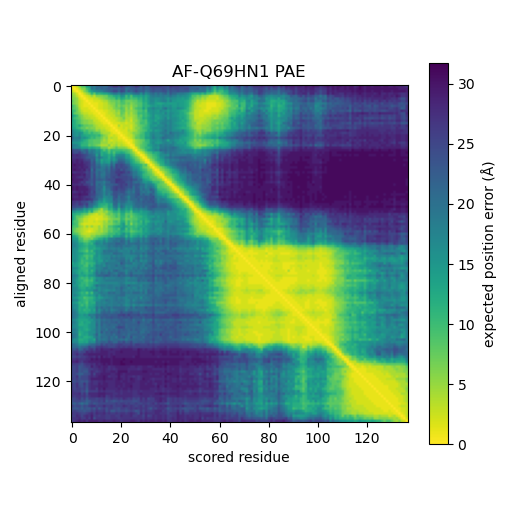943 1.00 96.88 90 SER A O 1
ATOM 665 N N . CYS A 1 91 ? -12.737 -1.248 10.488 1.00 96.75 91 CYS A N 1
ATOM 666 C CA . CYS A 1 91 ? -12.588 -0.902 11.899 1.00 96.75 91 CYS A CA 1
ATOM 667 C C . CYS A 1 91 ? -12.610 -2.139 12.810 1.00 96.75 91 CYS A C 1
ATOM 669 O O . CYS A 1 91 ? -13.193 -3.164 12.443 1.00 96.75 91 CYS A O 1
ATOM 671 N N . PRO A 1 92 ? -11.942 -2.078 13.977 1.00 92.94 92 PRO A N 1
ATOM 672 C CA . PRO A 1 92 ? -12.010 -3.133 14.980 1.00 92.94 92 PRO A CA 1
ATOM 673 C C . PRO A 1 92 ? -13.415 -3.254 15.581 1.00 92.94 92 PRO A C 1
ATOM 675 O O . PRO A 1 92 ? -14.235 -2.340 15.498 1.00 92.94 92 PRO A O 1
ATOM 678 N N . SER A 1 93 ? -13.686 -4.397 16.212 1.00 90.44 93 SER A N 1
ATOM 679 C CA . SER A 1 93 ? -14.966 -4.671 16.869 1.00 90.44 93 SER A CA 1
ATOM 680 C C . SER A 1 93 ? -15.351 -3.565 17.857 1.00 90.44 93 SER A C 1
ATOM 682 O O . SER A 1 93 ? -14.526 -3.140 18.662 1.00 90.44 93 SER A O 1
ATOM 684 N N . GLY A 1 94 ? -16.616 -3.141 17.819 1.00 86.81 94 GLY A N 1
ATOM 685 C CA . GLY A 1 94 ? -17.134 -2.048 18.649 1.00 86.81 94 GLY A CA 1
ATOM 686 C C . GLY A 1 94 ? -16.885 -0.645 18.092 1.00 86.81 94 GLY A C 1
ATOM 687 O O . GLY A 1 94 ? -17.072 0.342 18.799 1.00 86.81 94 GLY A O 1
ATOM 688 N N . SER A 1 95 ? -16.467 -0.555 16.831 1.00 91.69 95 SER A N 1
ATOM 689 C CA . SER A 1 95 ? -16.385 0.696 16.088 1.00 91.69 95 SER A CA 1
ATOM 690 C C . SER A 1 95 ? -16.823 0.492 14.643 1.00 9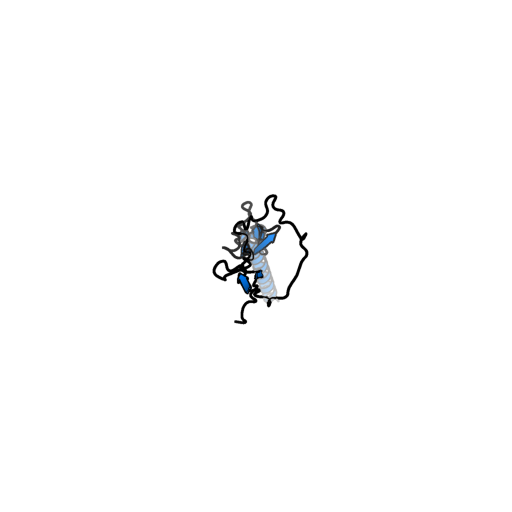1.69 95 SER A C 1
ATOM 692 O O . SER A 1 95 ? -16.653 -0.592 14.073 1.00 91.69 95 SER A O 1
ATOM 694 N N . SER A 1 96 ? -17.344 1.550 14.038 1.00 93.25 96 SER A N 1
ATOM 695 C CA . SER A 1 96 ? -17.779 1.582 12.650 1.00 93.25 96 SER A CA 1
ATOM 696 C C . SER A 1 96 ? -16.947 2.567 11.834 1.00 93.25 96 SER A C 1
ATOM 698 O O . SER A 1 96 ? -16.368 3.527 12.345 1.00 93.25 96 SER A O 1
ATOM 700 N N . LEU A 1 97 ? -16.827 2.283 10.536 1.00 95.31 97 LEU A N 1
ATOM 701 C CA . LEU A 1 97 ? -16.093 3.150 9.621 1.00 95.31 97 LEU A CA 1
ATOM 702 C C . LEU A 1 97 ? -16.902 4.426 9.380 1.00 95.31 97 LEU A C 1
ATOM 704 O O . LEU A 1 97 ? -18.066 4.364 8.976 1.00 95.31 97 LEU A O 1
ATOM 708 N N . ASN A 1 98 ? -16.272 5.574 9.601 1.00 94.38 98 ASN A N 1
ATOM 709 C CA . ASN A 1 98 ? -16.878 6.873 9.358 1.00 94.38 98 ASN A CA 1
ATOM 710 C C . ASN A 1 98 ? -17.076 7.100 7.841 1.00 94.38 98 ASN A C 1
ATOM 712 O O . ASN A 1 98 ? -16.513 6.411 6.986 1.00 94.38 98 ASN A O 1
ATOM 716 N N . ARG A 1 99 ? -17.896 8.089 7.483 1.00 94.62 99 ARG A N 1
ATOM 717 C CA . ARG A 1 99 ? -18.227 8.477 6.104 1.00 94.62 99 ARG A CA 1
ATOM 718 C C . ARG A 1 99 ? -17.029 8.966 5.298 1.00 94.62 99 ARG A C 1
ATOM 720 O O . ARG A 1 99 ? -17.105 8.971 4.073 1.00 94.62 99 ARG A O 1
ATOM 727 N N . ASP A 1 100 ? -15.956 9.388 5.961 1.00 94.44 100 ASP A N 1
ATOM 728 C CA . ASP A 1 100 ? -14.699 9.727 5.294 1.00 94.44 100 ASP A CA 1
ATOM 729 C C . ASP A 1 100 ? -14.014 8.492 4.680 1.00 94.44 100 ASP A C 1
ATOM 731 O O . ASP A 1 100 ? -13.208 8.636 3.763 1.00 94.44 100 ASP A O 1
ATOM 735 N N . GLY A 1 101 ? -14.378 7.286 5.130 1.00 94.94 101 GLY A N 1
ATOM 736 C CA . GLY A 1 101 ? -13.829 6.016 4.673 1.00 94.94 101 GLY A CA 1
ATOM 737 C C . GLY A 1 101 ? -12.459 5.678 5.260 1.00 94.94 101 GLY A C 1
ATOM 738 O O . GLY A 1 101 ? -11.861 4.699 4.818 1.00 94.94 101 GLY A O 1
ATOM 739 N N . TYR A 1 102 ? -11.967 6.450 6.234 1.00 95.81 102 TYR A N 1
ATOM 740 C CA . TYR A 1 102 ? -10.629 6.303 6.820 1.00 95.81 102 TYR A CA 1
ATOM 741 C C . TYR A 1 102 ? -10.653 6.203 8.344 1.00 95.81 102 TYR A C 1
ATOM 743 O O . TYR A 1 102 ? -9.891 5.412 8.912 1.00 95.81 102 TYR A O 1
ATOM 751 N N . SER A 1 103 ? -11.515 6.983 8.994 1.00 96.25 103 SER A N 1
ATOM 752 C CA . SER A 1 103 ? -11.597 7.085 10.449 1.00 96.25 103 SER A CA 1
ATOM 753 C C . SER A 1 103 ? -12.572 6.058 11.023 1.00 96.25 103 SER A C 1
ATOM 755 O O . SER A 1 103 ? -13.523 5.641 10.361 1.00 96.25 103 SER A O 1
ATOM 757 N N . CYS A 1 104 ? -12.339 5.650 12.266 1.00 95.44 104 CYS A N 1
ATOM 758 C CA . CYS A 1 104 ? -13.226 4.758 13.007 1.00 95.44 104 CYS A CA 1
ATOM 759 C C . CYS A 1 104 ? -13.913 5.541 14.121 1.00 95.44 104 CYS A C 1
ATOM 761 O O . CYS A 1 104 ? -13.226 6.117 14.967 1.00 95.44 104 CYS A O 1
ATOM 763 N N . ASP A 1 105 ? -15.244 5.513 14.128 1.00 91.94 105 ASP A N 1
ATOM 764 C CA . ASP A 1 105 ? -16.061 6.025 15.224 1.00 91.94 105 ASP A CA 1
ATOM 765 C C . ASP A 1 105 ? -16.458 4.880 16.142 1.00 91.94 105 ASP A C 1
ATOM 767 O O . ASP A 1 105 ? -16.814 3.786 15.701 1.00 91.94 105 ASP A O 1
ATOM 771 N N . VAL A 1 106 ? -16.360 5.126 17.443 1.00 86.75 106 VAL A N 1
ATOM 772 C CA . VAL A 1 106 ? -16.768 4.150 18.449 1.00 86.75 106 VAL A CA 1
ATOM 773 C C . VAL A 1 106 ? -18.283 4.036 18.393 1.00 86.75 106 VAL A C 1
ATOM 775 O O . VAL A 1 106 ? -18.985 5.047 18.435 1.00 86.75 106 VAL A O 1
ATOM 778 N N . ASP A 1 107 ? -18.797 2.812 18.311 1.00 78.88 107 ASP A N 1
ATOM 779 C CA . ASP A 1 107 ? -20.237 2.612 18.340 1.00 78.88 107 ASP A CA 1
ATOM 780 C C . ASP A 1 107 ? -20.724 2.905 19.768 1.00 78.88 107 ASP A C 1
ATOM 782 O O . ASP A 1 107 ? -20.581 2.085 20.677 1.00 78.88 107 ASP A O 1
ATOM 786 N N . GLU A 1 108 ? -21.316 4.085 19.974 1.00 66.75 108 GLU A N 1
ATOM 787 C CA . GLU A 1 108 ? -21.854 4.560 21.265 1.00 66.75 108 GLU A CA 1
ATOM 788 C C . GLU A 1 108 ? -22.827 3.561 21.921 1.00 66.75 108 GLU A C 1
ATOM 790 O O . GLU A 1 108 ? -23.004 3.539 23.139 1.00 66.75 108 GLU A O 1
ATOM 795 N N . LEU A 1 109 ? -23.421 2.667 21.128 1.00 62.03 109 LEU A N 1
ATOM 796 C CA . LEU A 1 109 ? -24.313 1.606 21.596 1.00 62.03 109 LEU A CA 1
ATOM 797 C C . LEU A 1 109 ? -23.629 0.584 22.523 1.00 62.03 109 LEU A C 1
ATOM 799 O O . LEU A 1 109 ? -24.325 -0.108 23.265 1.00 62.03 109 LEU A O 1
ATOM 803 N N . LEU A 1 110 ? -22.295 0.493 22.511 1.00 57.16 110 LEU A N 1
ATOM 804 C CA . LEU A 1 110 ? -21.510 -0.391 23.384 1.00 57.16 110 LEU A CA 1
ATOM 805 C C . LEU A 1 110 ? -20.914 0.322 24.606 1.00 57.16 110 LEU A C 1
ATOM 807 O O . LEU A 1 110 ? -20.413 -0.347 25.508 1.00 57.16 110 LEU A O 1
ATOM 811 N N . TYR A 1 111 ? -20.990 1.654 24.664 1.00 62.19 111 TYR A N 1
ATOM 812 C CA . TYR A 1 111 ? -20.406 2.467 25.731 1.00 62.19 111 TYR A CA 1
ATOM 813 C C . TYR A 1 111 ? -21.389 3.552 26.187 1.00 62.19 111 TYR A C 1
ATOM 815 O O . TYR A 1 111 ? -21.112 4.743 26.158 1.00 62.19 111 TYR A O 1
ATOM 823 N N . ASN A 1 112 ? -22.582 3.146 26.619 1.00 65.88 112 ASN A N 1
ATOM 824 C CA . ASN A 1 112 ? -23.396 4.036 27.438 1.00 65.88 112 ASN A CA 1
ATOM 825 C C . ASN A 1 112 ? -22.982 3.836 28.898 1.00 65.88 112 ASN A C 1
ATOM 827 O O . ASN A 1 112 ? -23.435 2.880 29.531 1.00 65.88 112 ASN A O 1
ATOM 831 N N . ASP A 1 113 ? -22.167 4.745 29.446 1.00 67.56 113 ASP A N 1
ATOM 832 C CA . ASP A 1 113 ? -21.797 4.758 30.874 1.00 67.56 113 ASP A CA 1
ATOM 833 C C . ASP A 1 113 ? -23.038 4.628 31.770 1.00 67.56 113 ASP A C 1
ATOM 835 O O . ASP A 1 113 ? -23.028 3.905 32.761 1.00 67.56 113 ASP A O 1
ATOM 839 N N . ASN A 1 114 ? -24.163 5.216 31.356 1.00 75.12 114 ASN A N 1
ATOM 840 C CA . ASN A 1 114 ? -25.450 5.081 32.035 1.00 75.12 114 ASN A CA 1
ATOM 841 C C . ASN A 1 114 ? -25.930 3.623 32.124 1.00 75.12 114 ASN A C 1
ATOM 843 O O . ASN A 1 114 ? -26.369 3.192 33.184 1.00 75.12 114 ASN A O 1
ATOM 847 N N . VAL A 1 115 ? -25.820 2.837 31.046 1.00 80.75 115 VAL A N 1
ATOM 848 C CA . VAL A 1 115 ? -26.225 1.419 31.032 1.00 80.75 115 VAL A CA 1
ATOM 849 C C . VAL A 1 115 ? -25.337 0.607 31.969 1.00 80.75 115 VAL A C 1
ATOM 851 O O . VAL A 1 115 ? -25.847 -0.192 32.753 1.00 80.75 115 VAL A O 1
ATOM 854 N N . ILE A 1 116 ? -24.026 0.853 31.947 1.00 80.19 116 ILE A N 1
ATOM 855 C CA . ILE A 1 116 ? -23.078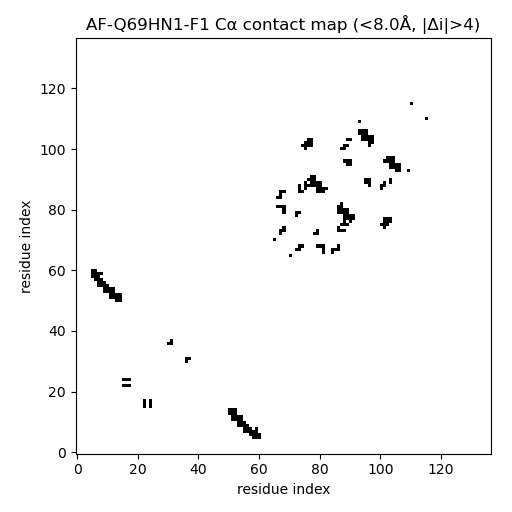 0.180 32.841 1.00 80.19 116 ILE A CA 1
ATOM 856 C C . ILE A 1 116 ? -23.369 0.554 34.301 1.00 80.19 116 ILE A C 1
ATOM 858 O O . ILE A 1 116 ? -23.451 -0.330 35.153 1.00 80.19 116 ILE A O 1
ATOM 862 N N . ILE A 1 117 ? -23.620 1.834 34.589 1.00 84.75 117 ILE A N 1
ATOM 863 C CA . ILE A 1 117 ? -24.004 2.322 35.919 1.00 84.75 117 ILE A CA 1
ATOM 864 C C . ILE A 1 117 ? -25.308 1.659 36.386 1.00 84.75 117 ILE A C 1
ATOM 866 O O . ILE A 1 117 ? -25.353 1.148 37.505 1.00 84.75 117 ILE A O 1
ATOM 870 N N . TYR A 1 118 ? -26.346 1.588 35.545 1.00 88.38 118 TYR A N 1
ATOM 871 C CA . TYR A 1 118 ? -27.605 0.925 35.900 1.00 88.38 118 TYR A CA 1
ATOM 872 C C . TYR A 1 118 ? -27.402 -0.564 36.201 1.00 88.38 118 TYR A C 1
ATOM 874 O O . TYR A 1 118 ? -27.900 -1.049 37.217 1.00 88.38 118 TYR A O 1
ATOM 882 N N . VAL A 1 119 ? -26.630 -1.285 35.382 1.00 89.50 119 VAL A N 1
ATOM 883 C CA . VAL A 1 119 ? -26.317 -2.706 35.612 1.00 89.50 119 VAL A CA 1
ATOM 884 C C . VAL A 1 119 ? -25.566 -2.900 36.933 1.00 89.50 119 VAL A C 1
ATOM 886 O O . VAL A 1 119 ? -25.933 -3.773 37.721 1.00 89.50 119 VAL A O 1
ATOM 889 N N . MET A 1 120 ? -24.574 -2.057 37.229 1.00 89.81 120 MET A N 1
ATOM 890 C CA . MET A 1 120 ? -23.828 -2.111 38.491 1.00 89.81 120 MET A CA 1
ATOM 891 C C . MET A 1 120 ? -24.720 -1.806 39.701 1.00 89.81 120 MET A C 1
ATOM 893 O O . MET A 1 120 ? -24.623 -2.491 40.717 1.00 89.81 120 MET A O 1
ATOM 897 N N . ILE A 1 121 ? -25.637 -0.842 39.589 1.00 93.44 121 ILE A N 1
ATOM 898 C CA . ILE A 1 121 ? -26.618 -0.523 40.636 1.00 93.44 121 ILE A CA 1
ATOM 899 C C . ILE A 1 121 ? -27.538 -1.722 40.906 1.00 93.44 121 ILE A C 1
ATOM 901 O O . ILE A 1 121 ? -27.728 -2.093 42.065 1.00 93.44 121 ILE A O 1
ATOM 905 N N . PHE A 1 122 ? -28.073 -2.370 39.866 1.00 93.81 122 PHE A N 1
ATOM 906 C CA . PHE A 1 122 ? -28.915 -3.562 40.028 1.00 93.81 122 PHE A CA 1
ATOM 907 C C . PHE A 1 122 ? -28.163 -4.720 40.693 1.00 93.81 122 PHE A C 1
ATOM 909 O O . PHE A 1 122 ? -28.710 -5.374 41.585 1.00 93.81 122 PHE A O 1
ATOM 916 N N . ILE A 1 123 ? -26.903 -4.949 40.312 1.00 94.75 123 ILE A N 1
ATOM 917 C CA . ILE A 1 123 ? -26.051 -5.968 40.936 1.00 94.75 123 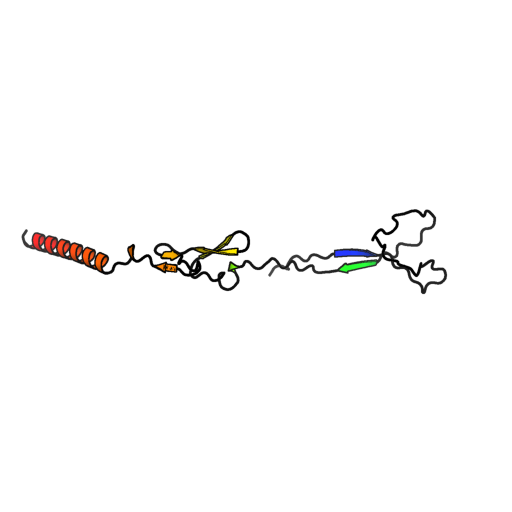ILE A CA 1
ATOM 918 C C . ILE A 1 123 ? -25.808 -5.630 42.413 1.00 94.75 123 ILE A C 1
ATOM 920 O O . ILE A 1 123 ? -25.969 -6.501 43.265 1.00 94.75 123 ILE A O 1
ATOM 924 N N . LEU A 1 124 ? -25.493 -4.374 42.745 1.00 95.81 124 LEU A N 1
ATOM 925 C CA . LEU A 1 124 ? -25.270 -3.938 44.126 1.00 95.81 124 LEU A CA 1
ATOM 926 C C . LEU A 1 124 ? -26.522 -4.093 44.992 1.00 95.81 124 LEU A C 1
ATOM 928 O O . LEU A 1 124 ? -26.433 -4.659 46.080 1.00 95.81 124 LEU A O 1
ATOM 932 N N . PHE A 1 125 ? -27.695 -3.669 44.513 1.00 96.06 125 PHE A N 1
ATOM 933 C CA . PHE A 1 125 ? -28.952 -3.879 45.237 1.00 96.06 125 PHE A CA 1
ATOM 934 C C . PHE A 1 125 ? -29.256 -5.367 45.431 1.00 96.06 125 PHE A C 1
ATOM 936 O O . PHE A 1 125 ? -29.671 -5.764 46.520 1.00 96.06 125 PHE A O 1
ATOM 943 N N . GLY A 1 126 ? -29.002 -6.199 44.418 1.00 96.06 126 GLY A N 1
ATOM 944 C CA . GLY A 1 126 ? -29.143 -7.651 44.518 1.00 96.06 126 GLY A CA 1
ATOM 945 C C . GLY A 1 126 ? -28.222 -8.262 45.578 1.00 96.06 126 GLY A C 1
ATOM 946 O O . GLY A 1 126 ? -28.678 -9.039 46.418 1.00 96.06 126 GLY A O 1
ATOM 947 N N . VAL A 1 127 ? -26.945 -7.869 45.593 1.00 96.62 127 VAL A N 1
ATOM 948 C CA . VAL A 1 127 ? -25.958 -8.322 46.586 1.00 96.62 127 VAL A CA 1
ATOM 949 C C . VAL A 1 127 ? -26.341 -7.853 47.989 1.00 96.62 127 VAL A C 1
ATOM 951 O O . VAL A 1 127 ? -26.358 -8.662 48.913 1.00 96.62 127 VAL A O 1
ATOM 954 N N . VAL A 1 128 ? -26.714 -6.584 48.166 1.00 96.44 128 VAL A N 1
ATOM 955 C CA . VAL A 1 128 ? -27.139 -6.041 49.466 1.00 96.44 128 VAL A CA 1
ATOM 956 C C . VAL A 1 128 ? -28.393 -6.751 49.971 1.00 96.44 128 VAL A C 1
ATOM 958 O O . VAL A 1 128 ? -28.419 -7.177 51.122 1.00 96.44 128 VAL A O 1
ATOM 961 N N . ALA A 1 129 ? -29.405 -6.955 49.124 1.00 95.44 129 ALA A N 1
ATOM 962 C CA . ALA A 1 129 ? -30.621 -7.678 49.496 1.00 95.44 129 ALA A CA 1
ATOM 963 C C . ALA A 1 129 ? -30.332 -9.141 49.870 1.00 95.44 129 ALA A C 1
ATOM 965 O O . ALA A 1 129 ? -30.916 -9.667 50.820 1.00 95.44 129 ALA A O 1
ATOM 966 N N . PHE A 1 130 ? -29.409 -9.794 49.161 1.00 95.00 130 PHE A N 1
ATOM 967 C CA . PHE A 1 130 ? -28.960 -11.148 49.473 1.00 95.00 130 PHE A CA 1
ATOM 968 C C . PHE A 1 130 ? -28.234 -11.216 50.823 1.00 95.00 130 PHE A C 1
ATOM 970 O O . PHE A 1 130 ? -28.553 -12.068 51.652 1.00 95.00 130 PHE A O 1
ATOM 977 N N . LEU A 1 131 ? -27.302 -10.294 51.080 1.00 94.69 131 LEU A N 1
ATOM 978 C CA . LEU A 1 131 ? -26.587 -10.198 52.355 1.00 94.69 131 LEU A CA 1
ATOM 979 C C . LEU A 1 131 ? -27.534 -9.857 53.512 1.00 94.69 131 LEU A C 1
ATOM 981 O O . LEU A 1 131 ? -27.428 -10.453 54.582 1.00 94.69 131 LEU A O 1
ATOM 985 N N . TYR A 1 132 ? -28.499 -8.966 53.283 1.00 94.25 132 TYR A N 1
ATOM 986 C CA . TYR A 1 132 ? -29.527 -8.605 54.256 1.00 94.25 132 TYR A CA 1
ATOM 987 C C . TYR A 1 132 ? -30.423 -9.800 54.601 1.00 94.25 132 TYR A C 1
ATOM 989 O O . TYR A 1 132 ? -30.656 -10.082 55.774 1.00 94.25 132 TYR A O 1
ATOM 997 N N . LYS A 1 133 ? -30.856 -10.578 53.597 1.00 93.25 133 LYS A N 1
ATOM 998 C CA . LYS A 1 133 ? -31.583 -11.837 53.829 1.00 93.25 133 LYS A CA 1
ATOM 999 C C . LYS A 1 133 ? -30.739 -12.884 54.554 1.00 93.25 133 LYS A C 1
ATOM 1001 O O . LYS A 1 133 ? -31.294 -13.653 55.329 1.00 93.25 133 LYS A O 1
ATOM 1006 N N . LYS A 1 134 ? -29.425 -12.923 54.318 1.00 90.25 134 LYS A N 1
ATOM 1007 C CA . LYS A 1 134 ? -28.507 -13.849 54.997 1.00 90.25 134 LYS A CA 1
ATOM 1008 C C . LYS A 1 134 ? -28.289 -13.491 56.473 1.00 90.25 134 LYS A C 1
ATOM 1010 O O . LYS A 1 134 ? -28.048 -14.390 57.258 1.00 90.25 134 LYS A O 1
ATOM 1015 N N . GLN A 1 135 ? -28.380 -12.215 56.849 1.00 82.94 135 GLN A N 1
ATOM 1016 C CA . GLN A 1 135 ? -28.282 -11.761 58.247 1.00 82.94 135 GLN A CA 1
ATOM 1017 C C . GLN A 1 135 ? -29.553 -12.054 59.066 1.00 82.94 135 GLN A C 1
ATOM 1019 O O . GLN A 1 135 ? -29.500 -12.105 60.288 1.00 82.94 135 GLN A O 1
ATOM 1024 N N . GLN A 1 136 ? -30.695 -12.230 58.395 1.00 72.94 136 GLN A N 1
ATOM 1025 C CA . GLN A 1 136 ? -32.009 -12.485 59.005 1.00 72.94 136 GLN A CA 1
ATOM 1026 C C . GLN A 1 136 ? -32.318 -13.985 59.195 1.00 72.94 136 GLN A C 1
ATOM 1028 O O . GLN A 1 136 ? -33.422 -14.332 59.614 1.00 72.94 136 GLN A O 1
ATOM 1033 N N . LYS A 1 137 ? -31.384 -14.878 58.853 1.00 65.94 137 LYS A N 1
ATOM 1034 C CA . LYS A 1 137 ? -31.517 -16.334 58.973 1.00 65.94 137 LYS A CA 1
ATOM 1035 C C . LYS A 1 137 ? -30.372 -16.890 59.803 1.00 65.94 137 LYS A C 1
ATOM 1037 O O . LYS A 1 137 ? -30.648 -17.805 60.605 1.00 65.94 137 LYS A O 1
#

Organism: Ciona intestinalis (NCBI:txid7719)

Secondary structure (DSSP, 8-state):
-PPPP---EEEEEE---TTSTT----S-----SSS----------------EEEEEE------PPPPGGGTGGGG-SSEEEEETTEEEEE--TTEEE-TTSS-EEE-GGG--HHHHHHHHHHHHHHHHHHHHHHHT-

pLDDT: mean 78.16, std 17.4, range [39.72, 97.94]

Mean predicted aligned error: 17.45 Å

Sequence (137 aa):
PPPAQMIFVHCMVKICNTLVPGNNCTTNATAPSGRKRRDVIGGDSDVIEDQHEVVSSGPIIFHQPVSPCKVNNGGCQGYCTVVARRPVCSCPSGSSLNRDGYSCDVDELLYNDNVIIYVMIFILFGVVAFLYKKQQK

Radius of gyration: 38.75 Å; Cα contacts (8 Å, |Δi|>4): 132; chains: 1; bounding box: 73×29×109 Å

Solvent-accessible surface area (backbone atoms only — not comparable to full-atom values): 8861 Å² total; per-residue (Å²): 130,82,81,77,92,74,44,72,49,75,43,80,40,82,72,76,61,81,86,46,89,89,56,84,64,66,87,74,75,66,72,35,76,91,64,62,65,81,81,75,87,73,88,79,85,81,94,70,83,85,65,62,46,77,49,74,50,67,69,63,76,79,77,69,78,73,56,49,41,77,53,72,38,43,63,23,70,50,47,53,43,78,55,97,89,36,54,44,48,45,44,57,92,70,33,42,65,37,94,85,55,28,46,59,42,71,43,59,90,80,64,47,65,66,58,55,50,53,52,51,48,54,50,49,52,50,51,50,52,50,52,53,55,59,73,75,106

Nearest PDB structures (foldseek):
  2ra0-assembly1_L  TM=9.844E-01  e=4.081E-04  Homo sapiens
  3kl6-assembly1_B  TM=9.838E-01  e=4.960E-04  Homo sapiens
  3hpt-assembly1_A  TM=9.974E-01  e=8.904E-04  Homo sapiens
  3ens-assembly2_C  TM=9.950E-01  e=9.502E-04  Homo sapiens
  9cth-assembly1_B  TM=9.377E-01  e=1.820E-03  Homo sapiens

Foldseek 3Di:
DPDDDFDKDKDWDDDQDPVDPPTPDDPPPPCDPVNDDDDDDDDDDDDDDDPTDIDMDDRPDPPPPDQCCVPCNLLAPAHWDADPSHTAYAHDPQWGQDPVRHYTDGNCVVDPVVVVVVVVVVVVVVVVVVVVVVVVD

InterPro domains:
  IPR001507 Zona pellucida domain [PS51034] (1-32)
  IPR042235 Zona pellucida, ZP-C domain [G3DSA:2.60.40.4100] (2-64)